Protein AF-A0A7J7ID21-F1 (afdb_monomer_lite)

Organism: NCBI:txid2690220

Foldseek 3Di:
DVQQLVCLVVQLVVADAPAGKDKDWDADPVNVVNNVVSQVVVVFWDPKDKDWDQDWDKDKAQDDDDPDDDDPDPPPRDIDIDTPDPGRDGRTMMIMIHGHHDPPDDPVPPPPPPVVVVVVVVVVVVVD

pLDDT: mean 78.32, std 17.86, range [40.91, 97.44]

Secondary structure (DSSP, 8-state):
---GGGGHHHHHHHSPTTT-EEEEEESSHHHHHHHHHHHHHTSSEEEEEEEE-----EEEE-PPP--------------EEEESSS-PPP--EEEEEEEPPP--SSTTSSSHHHHHHHHHHHHHTT--

Sequence (128 aa):
MPEPHLVVGPAATALRPGLGTLAIFLPSVEQVWRLQNALALSNAFYGIQVWSNISRTWLSEIPAAANGNSSTTLIVRSRVSSRCHPNGAHTGYIVVARRQASLEASETRLSVPIISWNKRIRQEARRR

Radius of gyration: 28.72 Å; chains: 1; bounding box: 65×42×78 Å

Structure (mmCIF, N/CA/C/O backbone):
data_AF-A0A7J7ID21-F1
#
_entry.id   AF-A0A7J7ID21-F1
#
loop_
_atom_site.group_PDB
_atom_site.id
_atom_site.type_symbol
_atom_site.label_atom_id
_atom_site.label_alt_id
_atom_site.label_comp_id
_atom_site.label_asym_id
_atom_site.label_entity_id
_atom_site.label_seq_id
_atom_site.pdbx_PDB_ins_code
_atom_site.Cartn_x
_atom_site.Cartn_y
_atom_site.Cartn_z
_atom_site.occupancy
_atom_site.B_iso_or_equiv
_atom_site.auth_seq_id
_atom_site.auth_comp_id
_atom_site.auth_asym_id
_atom_site.auth_atom_id
_atom_site.pdbx_PDB_model_num
ATOM 1 N N . MET A 1 1 ? -8.005 -2.873 -8.506 1.00 71.31 1 MET A N 1
ATOM 2 C CA . MET A 1 1 ? -9.351 -2.632 -7.941 1.00 71.31 1 MET A CA 1
ATOM 3 C C . MET A 1 1 ? -9.670 -1.153 -8.094 1.00 71.31 1 MET A C 1
ATOM 5 O O . MET A 1 1 ? -8.829 -0.364 -7.684 1.00 71.31 1 MET A O 1
ATOM 9 N N . PRO A 1 2 ? -10.794 -0.775 -8.726 1.00 81.62 2 PRO A N 1
ATOM 10 C CA . PRO A 1 2 ? -11.083 0.622 -9.056 1.00 81.62 2 PRO A CA 1
ATOM 11 C C . PRO A 1 2 ? -11.345 1.492 -7.820 1.00 81.62 2 PRO A C 1
ATOM 13 O O . PRO A 1 2 ? -10.793 2.585 -7.747 1.00 81.62 2 PRO A O 1
ATOM 16 N N . GLU A 1 3 ? -12.081 0.976 -6.827 1.00 91.81 3 GLU A N 1
ATOM 17 C CA . GLU A 1 3 ? -12.402 1.692 -5.585 1.00 91.81 3 GLU A CA 1
ATOM 18 C C . GLU A 1 3 ? -11.714 1.058 -4.369 1.00 91.81 3 GLU A C 1
ATOM 20 O O . GLU A 1 3 ? -12.280 0.187 -3.703 1.00 91.81 3 GLU A O 1
ATOM 25 N N . PRO A 1 4 ? -10.463 1.452 -4.067 1.00 93.12 4 PRO A N 1
ATOM 26 C CA . PRO A 1 4 ? -9.666 0.776 -3.058 1.00 93.12 4 PRO A CA 1
ATOM 27 C C . PRO A 1 4 ? -10.134 1.024 -1.630 1.00 93.12 4 PRO A C 1
ATOM 29 O O . PRO A 1 4 ? -9.968 0.164 -0.779 1.00 93.12 4 PRO A O 1
ATOM 32 N N . HIS A 1 5 ? -10.756 2.165 -1.361 1.00 93.12 5 HIS A N 1
ATOM 33 C CA . HIS A 1 5 ? -11.187 2.558 -0.024 1.00 93.12 5 HIS A CA 1
ATOM 34 C C . HIS A 1 5 ? -12.273 1.638 0.572 1.00 93.12 5 HIS A C 1
ATOM 36 O O . HIS A 1 5 ? -12.345 1.483 1.789 1.00 93.12 5 HIS A O 1
ATOM 42 N N . LEU A 1 6 ? -13.073 0.973 -0.269 1.00 94.19 6 LEU A N 1
ATOM 43 C CA . LEU A 1 6 ? -14.168 0.096 0.167 1.00 94.19 6 LEU A CA 1
ATOM 44 C C . LEU A 1 6 ? -13.688 -1.192 0.851 1.00 94.19 6 LEU A C 1
ATOM 46 O O . LEU A 1 6 ? -14.449 -1.826 1.577 1.00 94.19 6 LEU A O 1
ATOM 50 N N . VAL A 1 7 ? -12.425 -1.578 0.663 1.00 94.56 7 VAL A N 1
ATOM 51 C CA . VAL A 1 7 ? -11.865 -2.803 1.259 1.00 94.56 7 VAL A CA 1
ATOM 52 C C . VAL A 1 7 ? -11.499 -2.645 2.730 1.00 94.56 7 VAL A C 1
ATOM 54 O O . VAL A 1 7 ? -11.317 -3.645 3.416 1.00 94.56 7 VAL A O 1
ATOM 57 N N . VAL A 1 8 ? -11.388 -1.411 3.233 1.00 94.44 8 VAL A N 1
ATOM 58 C CA . VAL A 1 8 ? -10.867 -1.141 4.581 1.00 94.44 8 VAL A CA 1
ATOM 59 C C . VAL A 1 8 ? -11.738 -1.797 5.654 1.00 94.44 8 VAL A C 1
ATOM 61 O O . VAL A 1 8 ? -11.209 -2.475 6.531 1.00 94.44 8 VAL A O 1
ATOM 64 N N . GLY A 1 9 ? -13.064 -1.664 5.553 1.00 92.50 9 GLY A N 1
ATOM 65 C CA . GLY A 1 9 ? -14.012 -2.290 6.482 1.00 92.50 9 GLY A CA 1
ATOM 66 C C . GLY A 1 9 ? -13.941 -3.823 6.462 1.00 92.50 9 GLY A C 1
ATOM 67 O O . GLY A 1 9 ? -13.601 -4.418 7.484 1.00 92.50 9 GLY A O 1
ATOM 68 N N . PRO A 1 10 ? -14.172 -4.477 5.307 1.00 94.31 10 PRO A N 1
ATOM 69 C CA . PRO A 1 10 ? -14.059 -5.931 5.184 1.00 94.31 10 PRO A CA 1
ATOM 70 C C . PRO A 1 10 ? -12.695 -6.477 5.627 1.00 94.31 10 PRO A C 1
ATOM 72 O O . PRO A 1 10 ? -12.628 -7.488 6.326 1.00 94.31 10 PRO A O 1
ATOM 75 N N . ALA A 1 11 ? -11.601 -5.790 5.284 1.00 94.25 11 ALA A N 1
ATOM 76 C CA . ALA A 1 11 ? -10.263 -6.169 5.722 1.00 94.25 11 ALA A CA 1
ATOM 77 C C . ALA A 1 11 ? -10.101 -6.047 7.243 1.00 94.25 11 ALA A C 1
ATOM 79 O O . ALA A 1 11 ? -9.466 -6.906 7.851 1.00 94.25 11 ALA A O 1
ATOM 80 N N . ALA A 1 12 ? -10.675 -5.020 7.877 1.00 92.62 12 ALA A N 1
ATOM 81 C CA . ALA A 1 12 ? -10.621 -4.860 9.329 1.00 92.62 12 ALA A CA 1
ATOM 82 C C . ALA A 1 12 ? -11.325 -6.003 10.074 1.00 92.62 12 ALA A C 1
ATOM 84 O O . ALA A 1 12 ? -10.877 -6.374 11.163 1.00 92.62 12 ALA A O 1
ATOM 85 N N . THR A 1 13 ? -12.394 -6.550 9.488 1.00 93.19 13 THR A N 1
ATOM 86 C CA . THR A 1 13 ? -13.135 -7.703 10.016 1.00 93.19 13 THR A CA 1
ATOM 87 C C . THR A 1 13 ? -12.405 -9.022 9.760 1.00 93.19 13 THR A C 1
ATOM 89 O O . THR A 1 13 ? -12.349 -9.869 10.646 1.00 93.19 13 THR A O 1
ATOM 92 N N . ALA A 1 14 ? -11.834 -9.205 8.567 1.00 94.00 14 ALA A N 1
ATOM 93 C CA . ALA A 1 14 ? -11.191 -10.460 8.177 1.00 94.00 14 ALA A CA 1
ATOM 94 C C . ALA A 1 14 ? -9.785 -10.646 8.780 1.00 94.00 14 ALA A C 1
ATOM 96 O O . ALA A 1 14 ? -9.345 -11.774 9.004 1.00 94.00 14 ALA A O 1
ATOM 97 N N . LEU A 1 15 ? -9.052 -9.556 9.023 1.00 94.12 15 LEU A N 1
ATOM 98 C CA . LEU A 1 15 ? -7.677 -9.608 9.516 1.00 94.12 15 LEU A CA 1
ATOM 99 C C . LEU A 1 15 ? -7.619 -9.723 11.042 1.00 94.12 15 LEU A C 1
ATOM 101 O O . LEU A 1 15 ? -8.248 -8.957 11.770 1.00 94.12 15 LEU A O 1
ATOM 105 N N . ARG A 1 16 ? -6.761 -10.626 11.533 1.00 92.44 16 ARG A N 1
ATOM 106 C CA . ARG A 1 16 ? -6.505 -10.796 12.970 1.00 92.44 16 ARG A CA 1
ATOM 107 C C . ARG A 1 16 ? -5.978 -9.490 13.596 1.00 92.44 16 ARG A C 1
ATOM 109 O O . ARG A 1 16 ? -4.957 -8.982 13.127 1.00 92.44 16 ARG A O 1
ATOM 116 N N . PRO A 1 17 ? -6.587 -8.967 14.675 1.00 92.69 17 PRO A N 1
ATOM 117 C CA . PRO A 1 17 ? -6.079 -7.783 15.368 1.00 92.69 17 PRO A CA 1
ATOM 118 C C . PRO A 1 17 ? -4.629 -7.942 15.853 1.00 92.69 17 PRO A C 1
ATOM 120 O O . PRO A 1 17 ? -4.257 -8.994 16.369 1.00 92.69 17 PRO A O 1
ATOM 123 N N . GLY A 1 18 ? -3.801 -6.910 15.664 1.00 89.56 18 GLY A N 1
ATOM 124 C CA . GLY A 1 18 ? -2.403 -6.841 16.120 1.00 89.56 18 GLY A CA 1
ATOM 125 C C . GLY A 1 18 ? -1.380 -7.615 15.279 1.00 89.56 18 GLY A C 1
ATOM 126 O O . GLY A 1 18 ? -0.186 -7.349 15.382 1.00 89.56 18 GLY A O 1
ATOM 127 N N . LEU A 1 19 ? -1.827 -8.551 14.437 1.00 91.00 19 LEU A N 1
ATOM 128 C CA . LEU A 1 19 ? -0.955 -9.406 13.615 1.00 91.00 19 LEU A CA 1
ATOM 129 C C . LEU A 1 19 ? -1.275 -9.327 12.120 1.00 91.00 19 LEU A C 1
ATOM 131 O O . LEU A 1 19 ? -0.401 -9.538 11.281 1.00 91.00 19 LEU A O 1
ATOM 135 N N . GLY A 1 20 ? -2.528 -9.040 11.777 1.00 94.81 20 GLY A N 1
ATOM 136 C CA . GLY A 1 20 ? -2.984 -8.964 10.401 1.00 94.81 20 GLY A CA 1
ATOM 137 C C . GLY A 1 20 ? -2.331 -7.808 9.655 1.00 94.81 20 GLY A C 1
ATOM 138 O O . GLY A 1 20 ? -2.113 -6.730 10.207 1.00 94.81 20 GLY A O 1
ATOM 139 N N . THR A 1 21 ? -2.033 -8.028 8.379 1.00 96.69 21 THR A N 1
ATOM 140 C CA . THR A 1 21 ? -1.480 -7.005 7.492 1.00 96.69 21 THR A CA 1
ATOM 141 C C . THR A 1 21 ? -2.322 -6.941 6.232 1.00 96.69 21 THR A C 1
ATOM 143 O O . THR A 1 21 ? -2.607 -7.964 5.615 1.00 96.69 21 THR A O 1
ATOM 146 N N . LEU A 1 22 ? -2.714 -5.729 5.860 1.00 96.75 22 LEU A N 1
ATOM 147 C CA . LEU A 1 22 ? -3.316 -5.418 4.576 1.00 96.75 22 LEU A CA 1
ATOM 148 C C . LEU A 1 22 ? -2.206 -4.999 3.612 1.00 96.75 22 LEU A C 1
ATOM 150 O O . LEU A 1 22 ? -1.412 -4.123 3.948 1.00 96.75 22 LEU A O 1
ATOM 154 N N . ALA A 1 23 ? -2.169 -5.597 2.424 1.00 96.06 23 ALA A N 1
ATOM 155 C CA . ALA A 1 23 ? -1.288 -5.193 1.334 1.00 96.06 23 ALA A CA 1
ATOM 156 C C . ALA A 1 23 ? -2.101 -5.111 0.039 1.00 96.06 23 ALA A C 1
ATOM 158 O O . ALA A 1 23 ? -2.763 -6.078 -0.340 1.00 96.06 23 ALA A O 1
ATOM 159 N N . ILE A 1 24 ? -2.083 -3.952 -0.618 1.00 95.69 24 ILE A N 1
ATOM 160 C CA . ILE A 1 24 ? -2.885 -3.693 -1.818 1.00 95.69 24 ILE A CA 1
ATOM 161 C C . ILE A 1 24 ? -2.018 -3.036 -2.878 1.00 95.69 24 ILE A C 1
ATOM 163 O O . ILE A 1 24 ? -1.345 -2.043 -2.615 1.00 95.69 24 ILE A O 1
ATOM 167 N N . PHE A 1 25 ? -2.092 -3.571 -4.092 1.00 95.50 25 PHE A N 1
ATOM 168 C CA . PHE A 1 25 ? -1.493 -2.969 -5.271 1.00 95.50 25 PHE A CA 1
ATOM 169 C C . PHE A 1 25 ? -2.466 -2.005 -5.963 1.00 95.50 25 PHE A C 1
ATOM 171 O O . PHE A 1 25 ? -3.621 -2.363 -6.217 1.00 95.50 25 PHE A O 1
ATOM 178 N N . LEU A 1 26 ? -1.991 -0.803 -6.293 1.00 95.50 26 LEU A N 1
ATOM 179 C CA . LEU A 1 26 ? -2.763 0.284 -6.893 1.00 95.50 26 LEU A CA 1
ATOM 180 C C . LEU A 1 26 ? -1.988 0.921 -8.057 1.00 95.50 26 LEU A C 1
ATOM 182 O O . LEU A 1 26 ? -0.882 1.409 -7.838 1.00 95.50 26 LEU A O 1
ATOM 186 N N . PRO A 1 27 ? -2.541 0.966 -9.280 1.00 92.94 27 PRO A N 1
ATOM 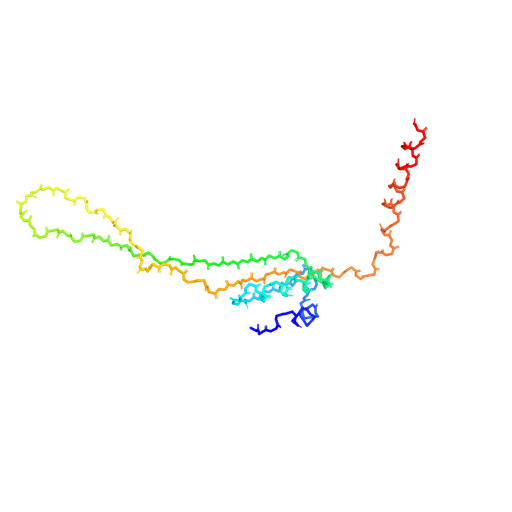187 C CA . PRO A 1 27 ? -1.846 1.544 -10.431 1.00 92.94 27 PRO A CA 1
ATOM 188 C C . PRO A 1 27 ? -1.758 3.078 -10.423 1.00 92.94 27 PRO A C 1
ATOM 190 O O . PRO A 1 27 ? -0.946 3.621 -11.165 1.00 92.94 27 PRO A O 1
ATOM 193 N N . SER A 1 28 ? -2.573 3.796 -9.635 1.00 93.50 28 SER A N 1
ATOM 194 C CA . SER A 1 28 ? -2.596 5.267 -9.651 1.00 93.50 28 SER A CA 1
ATOM 195 C C . SER A 1 28 ? -2.401 5.912 -8.279 1.00 93.50 28 SER A C 1
ATOM 197 O O . SER A 1 28 ? -2.814 5.385 -7.245 1.00 93.50 28 SER A O 1
ATOM 199 N N . VAL A 1 29 ? -1.813 7.113 -8.284 1.00 93.69 29 VAL A N 1
ATOM 200 C CA . VAL A 1 29 ? -1.630 7.941 -7.079 1.00 93.69 29 VAL A CA 1
ATOM 201 C C . VAL A 1 29 ? -2.972 8.330 -6.457 1.00 93.69 29 VAL A C 1
ATOM 203 O O . VAL A 1 29 ? -3.109 8.345 -5.238 1.00 93.69 29 VAL A O 1
ATOM 206 N N . GLU A 1 30 ? -3.987 8.603 -7.277 1.00 95.38 30 GLU A N 1
ATOM 207 C CA . GLU A 1 30 ? -5.320 8.960 -6.784 1.00 95.38 30 GLU A CA 1
ATOM 208 C C . GLU A 1 30 ? -5.937 7.823 -5.959 1.00 95.38 30 GLU A C 1
ATOM 210 O O . GLU A 1 30 ? -6.485 8.044 -4.878 1.00 95.38 30 GLU A O 1
ATOM 215 N N . GLN A 1 31 ? -5.783 6.582 -6.424 1.00 95.81 31 GLN A N 1
ATOM 216 C CA . GLN A 1 31 ? -6.228 5.402 -5.692 1.00 95.81 31 GLN A CA 1
ATOM 217 C C . GLN A 1 31 ? -5.484 5.238 -4.367 1.00 95.81 31 GLN A C 1
ATOM 219 O O . GLN A 1 31 ? -6.110 4.913 -3.354 1.00 95.81 31 GLN A O 1
ATOM 224 N N . VAL A 1 32 ? -4.170 5.488 -4.357 1.00 96.44 32 VAL A N 1
ATOM 225 C CA . VAL A 1 32 ? -3.365 5.480 -3.126 1.00 96.44 32 VAL A CA 1
ATOM 226 C C . VAL A 1 32 ? -3.915 6.493 -2.131 1.00 96.44 32 VAL A C 1
ATOM 228 O O . VAL A 1 32 ? -4.158 6.135 -0.980 1.00 96.44 32 VAL A O 1
ATOM 231 N N . TRP A 1 33 ? -4.177 7.720 -2.578 1.00 96.31 33 TRP A N 1
ATOM 232 C CA . TRP A 1 33 ? -4.686 8.787 -1.721 1.00 96.31 33 TRP A CA 1
ATOM 233 C C . TRP A 1 33 ? -6.057 8.445 -1.123 1.00 96.31 33 TRP A C 1
ATOM 235 O O . TRP A 1 33 ? -6.246 8.537 0.093 1.00 96.31 33 TRP A O 1
ATOM 245 N N . ARG A 1 34 ? -6.992 7.952 -1.947 1.00 96.44 34 ARG A N 1
ATOM 246 C CA . ARG A 1 34 ? -8.315 7.495 -1.482 1.00 96.44 34 ARG A CA 1
ATOM 247 C C . ARG A 1 34 ? -8.197 6.398 -0.419 1.00 96.44 34 ARG A C 1
ATOM 249 O O . ARG A 1 34 ? -8.886 6.454 0.599 1.00 96.44 34 ARG A O 1
ATOM 256 N N . LEU A 1 35 ? -7.320 5.413 -0.631 1.00 96.88 35 LEU A N 1
ATOM 257 C CA . LEU A 1 35 ? -7.111 4.325 0.326 1.00 96.88 35 LEU A CA 1
ATOM 258 C C . LEU A 1 35 ? -6.448 4.809 1.620 1.00 96.88 35 LEU A C 1
ATOM 260 O O . LEU A 1 35 ? -6.890 4.427 2.700 1.00 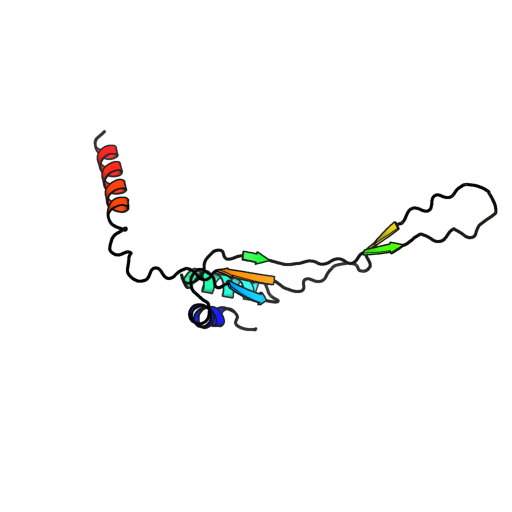96.88 35 LEU A O 1
ATOM 264 N N . GLN A 1 36 ? -5.409 5.641 1.533 1.00 96.31 36 GLN A N 1
ATOM 265 C CA . GLN A 1 36 ? -4.723 6.170 2.714 1.00 96.31 36 GLN A CA 1
ATOM 266 C C . GLN A 1 36 ? -5.669 6.974 3.604 1.00 96.31 36 GLN A C 1
ATOM 268 O O . GLN A 1 36 ? -5.669 6.768 4.817 1.00 96.31 36 GLN A O 1
ATOM 273 N N . ASN A 1 37 ? -6.511 7.823 3.011 1.00 95.69 37 ASN A N 1
ATOM 274 C CA . ASN A 1 37 ? -7.514 8.580 3.757 1.00 95.69 37 ASN A CA 1
ATOM 275 C C . ASN A 1 37 ? -8.500 7.650 4.472 1.00 95.69 37 ASN A C 1
ATOM 277 O O . ASN A 1 37 ? -8.761 7.823 5.660 1.00 95.69 37 ASN A O 1
ATOM 281 N N . ALA A 1 38 ? -9.007 6.626 3.782 1.00 96.38 38 ALA A N 1
ATOM 282 C CA . ALA A 1 38 ? -9.916 5.657 4.387 1.00 96.38 38 ALA A CA 1
ATOM 283 C C . ALA A 1 38 ? -9.253 4.856 5.522 1.00 96.38 38 ALA A C 1
ATOM 285 O O . ALA A 1 38 ? -9.862 4.649 6.570 1.00 96.38 38 ALA A O 1
ATOM 286 N N . LEU A 1 39 ? -7.990 4.450 5.352 1.00 95.50 39 LEU A N 1
ATOM 287 C CA . LEU A 1 39 ? -7.220 3.774 6.398 1.00 95.50 39 LEU A CA 1
ATOM 288 C C . LEU A 1 39 ? -7.010 4.677 7.619 1.00 95.50 39 LEU A C 1
ATOM 290 O O . LEU A 1 39 ? -7.237 4.222 8.739 1.00 95.50 39 LEU A O 1
ATOM 294 N N . ALA A 1 40 ? -6.644 5.944 7.409 1.00 92.06 40 ALA A N 1
ATOM 295 C CA . ALA A 1 40 ? -6.430 6.916 8.480 1.00 92.06 40 ALA A CA 1
ATOM 296 C C . ALA A 1 40 ? -7.714 7.210 9.273 1.00 92.06 40 ALA A C 1
ATOM 298 O O . ALA A 1 40 ? -7.666 7.318 10.494 1.00 92.06 40 ALA A O 1
ATOM 299 N N . LEU A 1 41 ? -8.865 7.288 8.598 1.00 93.50 41 LEU A N 1
ATOM 300 C CA . LEU A 1 41 ? -10.161 7.519 9.246 1.00 93.50 41 LEU A CA 1
ATOM 301 C C . LEU A 1 41 ? -10.708 6.281 9.971 1.00 93.50 41 LEU A C 1
ATOM 303 O O . LEU A 1 41 ? -11.532 6.413 10.872 1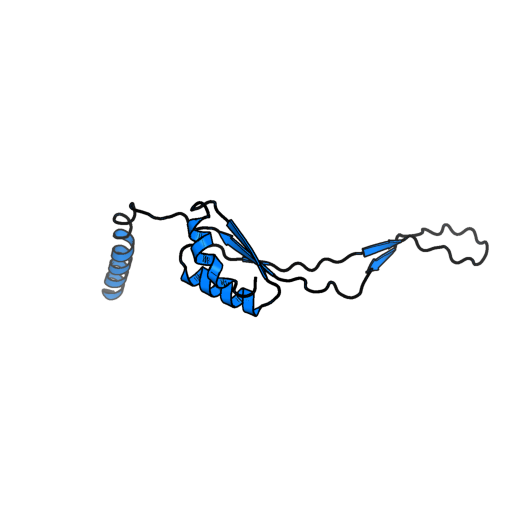.00 93.50 41 LEU A O 1
ATOM 307 N N . SER A 1 42 ? -10.269 5.078 9.593 1.00 90.94 42 SER A N 1
ATOM 308 C CA . SER A 1 42 ? -10.840 3.834 10.119 1.00 90.94 42 SER A CA 1
ATOM 309 C C . SER A 1 42 ? -10.494 3.532 11.580 1.00 90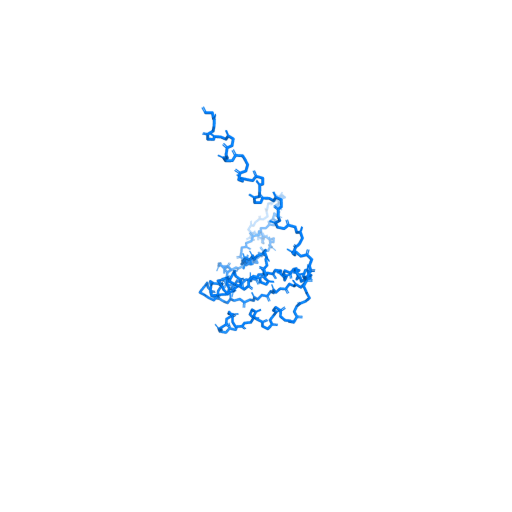.94 42 SER A C 1
ATOM 311 O O . SER A 1 42 ? -11.177 2.711 12.186 1.00 90.94 42 SER A O 1
ATOM 313 N N . ASN A 1 43 ? -9.410 4.105 12.128 1.00 89.81 43 ASN A N 1
ATOM 314 C CA . ASN A 1 43 ? -8.808 3.725 13.422 1.00 89.81 43 ASN A CA 1
ATOM 315 C C . ASN A 1 43 ? -8.567 2.207 13.611 1.00 89.81 43 ASN A C 1
ATOM 317 O O . ASN A 1 43 ? -8.281 1.741 14.711 1.00 89.81 43 ASN A O 1
ATOM 321 N N . ALA A 1 44 ? -8.689 1.410 12.548 1.00 93.00 44 ALA A N 1
ATOM 322 C CA . ALA A 1 44 ? -8.528 -0.038 12.581 1.00 93.00 44 ALA A CA 1
ATOM 323 C C . ALA A 1 44 ? -7.126 -0.459 12.136 1.00 93.00 44 ALA A C 1
ATOM 325 O O . ALA A 1 44 ? -6.729 -1.609 12.351 1.00 93.00 44 ALA A O 1
ATOM 326 N N . PHE A 1 45 ? -6.378 0.457 11.522 1.00 94.56 45 PHE A N 1
ATOM 327 C CA . PHE A 1 45 ? -5.074 0.208 10.936 1.00 94.56 45 PHE A CA 1
ATOM 328 C C . PHE A 1 45 ? -4.048 1.244 11.388 1.00 94.56 45 PHE A C 1
ATOM 330 O O . PHE A 1 45 ? -4.370 2.406 11.608 1.00 94.56 45 PHE A O 1
ATOM 337 N N . TYR A 1 46 ? -2.793 0.817 11.479 1.00 93.06 46 TYR A N 1
ATOM 338 C CA . TYR A 1 46 ? -1.654 1.660 11.825 1.00 93.06 46 TYR A CA 1
ATOM 339 C C . TYR A 1 46 ? -0.434 1.294 10.973 1.00 93.06 46 TYR A C 1
ATOM 341 O O . TYR A 1 46 ? -0.419 0.277 10.274 1.00 93.06 46 TYR A O 1
ATOM 349 N N . GLY A 1 47 ? 0.604 2.134 11.025 1.00 93.81 47 GLY A N 1
ATOM 350 C CA . GLY A 1 47 ? 1.850 1.891 10.293 1.00 93.81 47 GLY A CA 1
ATOM 351 C C . GLY A 1 47 ? 1.648 1.845 8.776 1.00 93.81 47 GLY A C 1
ATOM 352 O O . GLY A 1 47 ? 2.180 0.955 8.119 1.00 93.81 47 GLY A O 1
ATOM 353 N N . ILE A 1 48 ? 0.842 2.767 8.242 1.00 95.81 48 ILE A N 1
ATOM 354 C CA . ILE A 1 48 ? 0.535 2.854 6.811 1.00 95.81 48 ILE A CA 1
ATOM 355 C C . ILE A 1 48 ? 1.810 3.233 6.050 1.00 95.81 48 ILE A C 1
ATOM 357 O O . ILE A 1 48 ? 2.438 4.248 6.345 1.00 95.81 48 ILE A O 1
ATOM 361 N N . GLN A 1 49 ? 2.178 2.429 5.058 1.00 96.75 49 GLN A N 1
ATOM 362 C CA . GLN A 1 49 ? 3.347 2.627 4.207 1.00 96.75 49 GLN A CA 1
ATOM 363 C C . GLN A 1 49 ? 2.950 2.517 2.739 1.00 96.75 49 GLN A C 1
ATOM 365 O O . GLN A 1 49 ? 2.109 1.696 2.375 1.00 96.75 49 GLN A O 1
ATOM 370 N N . VAL A 1 50 ? 3.581 3.327 1.895 1.00 96.56 50 VAL A N 1
ATOM 371 C CA . VAL A 1 50 ? 3.397 3.289 0.443 1.00 96.56 50 VAL A CA 1
ATOM 372 C C . VAL A 1 50 ? 4.746 3.043 -0.199 1.00 96.56 50 VAL A C 1
ATOM 374 O O . VAL A 1 50 ? 5.698 3.785 0.030 1.00 96.56 50 VAL A O 1
ATOM 377 N N . TRP A 1 51 ? 4.808 2.003 -1.016 1.00 95.25 51 TRP A N 1
ATOM 378 C CA . TRP A 1 51 ? 6.005 1.583 -1.721 1.00 95.25 51 TRP A CA 1
ATOM 379 C C . TRP A 1 51 ? 5.765 1.642 -3.225 1.00 95.25 51 TRP A C 1
ATOM 381 O O . TRP A 1 51 ? 4.668 1.373 -3.704 1.00 95.25 51 TRP A O 1
ATOM 391 N N . SER A 1 52 ? 6.808 1.956 -3.982 1.00 92.69 52 SER A N 1
ATOM 392 C CA . SER A 1 52 ? 6.854 1.771 -5.431 1.00 92.69 52 SER A CA 1
ATOM 393 C C . SER A 1 52 ? 8.201 1.151 -5.762 1.00 92.69 52 SER A C 1
ATOM 395 O O . SER A 1 52 ? 9.219 1.535 -5.183 1.00 92.69 52 SER A O 1
ATOM 397 N N . ASN A 1 53 ? 8.220 0.194 -6.684 1.00 87.38 53 ASN A N 1
ATOM 398 C CA . ASN A 1 53 ? 9.450 -0.444 -7.135 1.00 87.38 53 ASN A CA 1
ATOM 399 C C . ASN A 1 53 ? 9.723 -0.064 -8.592 1.00 87.38 53 ASN A C 1
ATOM 401 O O . ASN A 1 53 ? 8.831 -0.131 -9.433 1.00 87.38 53 ASN A O 1
ATOM 405 N N . ILE A 1 54 ? 10.967 0.316 -8.883 1.00 84.12 54 ILE A N 1
ATOM 406 C CA . ILE A 1 54 ? 11.454 0.492 -10.251 1.00 84.12 54 ILE A CA 1
ATOM 407 C C . ILE A 1 54 ? 12.548 -0.544 -10.472 1.00 84.12 54 ILE A C 1
ATOM 409 O O . ILE A 1 54 ? 13.691 -0.364 -10.050 1.00 84.12 54 ILE A O 1
ATOM 413 N N . SER A 1 55 ? 12.188 -1.632 -11.142 1.00 80.81 55 SER A N 1
ATOM 414 C CA . SER A 1 55 ? 13.129 -2.688 -11.504 1.00 80.81 55 SER A CA 1
ATOM 415 C C . SER A 1 55 ? 13.909 -2.306 -12.762 1.00 80.81 55 SER A C 1
ATOM 417 O O . SER A 1 55 ? 13.376 -1.679 -13.681 1.00 80.81 55 SER A O 1
ATOM 419 N N . ARG A 1 56 ? 15.199 -2.658 -12.798 1.00 81.06 56 ARG A N 1
ATOM 420 C CA . ARG A 1 56 ? 16.089 -2.399 -13.939 1.00 81.06 56 ARG A CA 1
ATOM 421 C C . ARG A 1 56 ? 16.872 -3.654 -14.284 1.00 81.06 56 ARG A C 1
ATOM 423 O O . ARG A 1 56 ? 17.545 -4.211 -13.422 1.00 81.06 56 ARG A O 1
ATOM 430 N N . THR A 1 57 ? 16.834 -4.034 -15.555 1.00 83.44 57 THR A N 1
ATOM 431 C CA . THR A 1 57 ? 17.608 -5.160 -16.083 1.00 83.44 57 THR A CA 1
ATOM 432 C C . THR A 1 57 ? 18.891 -4.649 -16.730 1.00 83.44 57 THR A C 1
ATOM 434 O O . THR A 1 57 ? 18.866 -3.699 -17.522 1.00 83.44 57 THR A O 1
ATOM 437 N N . TRP A 1 58 ? 20.007 -5.279 -16.376 1.00 84.50 58 TRP A N 1
ATOM 438 C CA . TRP A 1 58 ? 21.331 -4.992 -16.920 1.00 84.50 58 TRP A CA 1
ATOM 439 C C . TRP A 1 58 ? 21.809 -6.182 -17.742 1.00 84.50 58 TRP A C 1
ATOM 441 O O . TRP A 1 58 ? 21.715 -7.324 -17.294 1.00 84.50 58 TRP A O 1
ATOM 451 N N . LEU A 1 59 ? 22.327 -5.897 -18.930 1.00 85.12 59 LEU A N 1
ATOM 452 C CA . LEU A 1 59 ? 23.008 -6.852 -19.784 1.00 85.12 59 LEU A CA 1
ATOM 453 C C . LEU A 1 59 ? 24.494 -6.764 -19.466 1.00 85.12 59 LEU A C 1
ATOM 455 O O . LEU A 1 59 ? 25.036 -5.666 -19.371 1.00 85.12 59 LEU A O 1
ATOM 459 N N . SER A 1 60 ? 25.143 -7.901 -19.257 1.00 86.62 60 SER A N 1
ATOM 460 C CA . SER A 1 60 ? 26.562 -7.946 -18.923 1.00 86.62 60 SER A CA 1
ATOM 461 C C . SER A 1 60 ? 27.279 -8.791 -19.960 1.00 86.62 60 SER A C 1
ATOM 463 O O . SER A 1 60 ? 27.025 -9.990 -20.063 1.00 86.62 60 SER A O 1
ATOM 465 N N . GLU A 1 61 ? 28.147 -8.158 -20.740 1.00 85.12 61 GLU A N 1
ATOM 466 C CA . GLU A 1 61 ? 28.766 -8.753 -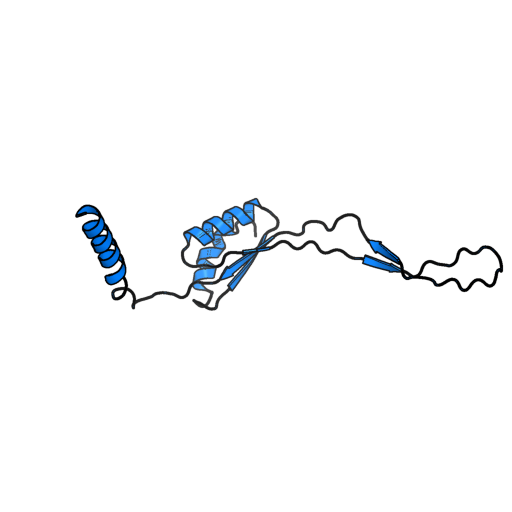21.922 1.00 85.12 61 GLU A CA 1
ATOM 467 C C . GLU A 1 61 ? 30.284 -8.609 -21.867 1.00 85.12 61 GLU A C 1
ATOM 469 O O . GLU A 1 61 ? 30.831 -7.667 -21.289 1.00 85.12 61 GLU A O 1
ATOM 474 N N . ILE A 1 62 ? 30.987 -9.560 -22.478 1.00 80.56 62 ILE A N 1
ATOM 475 C CA . ILE A 1 62 ? 32.416 -9.422 -22.751 1.00 80.56 62 ILE A CA 1
ATOM 476 C C . ILE A 1 62 ? 32.515 -8.889 -24.182 1.00 80.56 62 ILE A C 1
ATOM 478 O O . ILE A 1 62 ? 32.111 -9.608 -25.098 1.00 80.56 62 ILE A O 1
ATOM 482 N N . PRO A 1 63 ? 33.019 -7.662 -24.400 1.00 74.31 63 PRO A N 1
ATOM 483 C CA . PRO A 1 63 ? 33.095 -7.099 -25.739 1.00 74.31 63 PRO A CA 1
ATOM 484 C C . PRO A 1 63 ? 33.937 -7.999 -26.652 1.00 74.31 63 PRO A C 1
ATOM 486 O O . PRO A 1 63 ? 35.000 -8.502 -26.262 1.00 74.31 63 PRO A O 1
ATOM 489 N N . ALA A 1 64 ? 33.440 -8.231 -27.868 1.00 70.62 64 ALA A N 1
ATOM 490 C CA . ALA A 1 64 ? 34.181 -8.960 -28.889 1.00 70.62 64 ALA A CA 1
ATOM 491 C C . ALA A 1 64 ? 35.481 -8.204 -29.209 1.00 70.62 64 ALA A C 1
ATOM 493 O O . ALA A 1 64 ? 35.498 -6.973 -29.229 1.00 70.62 64 ALA A O 1
ATOM 494 N N . ALA A 1 65 ? 36.581 -8.927 -29.447 1.00 66.06 65 ALA A N 1
ATOM 495 C CA . ALA A 1 65 ? 37.785 -8.263 -29.938 1.00 66.06 65 ALA A CA 1
ATOM 496 C C . ALA A 1 65 ? 37.490 -7.633 -31.297 1.00 66.06 65 ALA A C 1
ATOM 498 O O . ALA A 1 65 ? 36.865 -8.262 -32.150 1.00 66.06 65 ALA A O 1
ATOM 499 N N . ALA A 1 66 ? 37.968 -6.406 -31.494 1.00 64.19 66 ALA A N 1
ATOM 500 C CA . ALA A 1 66 ? 38.038 -5.826 -32.820 1.00 64.19 66 ALA A CA 1
ATOM 501 C C . ALA A 1 66 ? 38.879 -6.770 -33.692 1.00 64.19 66 ALA A C 1
ATOM 503 O O . ALA A 1 66 ? 40.053 -7.005 -33.405 1.00 64.19 66 ALA A O 1
ATOM 504 N N . ASN A 1 67 ? 38.265 -7.358 -34.718 1.00 61.75 67 ASN A N 1
ATOM 505 C CA . ASN A 1 67 ? 38.970 -8.156 -35.714 1.00 61.75 67 ASN A CA 1
ATOM 506 C C . ASN A 1 67 ? 39.843 -7.203 -36.538 1.00 61.75 67 ASN A C 1
ATOM 508 O O . ASN A 1 67 ? 39.406 -6.654 -37.545 1.00 61.75 67 ASN A O 1
ATOM 512 N N . GLY A 1 68 ? 41.054 -6.950 -36.049 1.00 59.69 68 GLY A N 1
ATOM 513 C CA . GLY A 1 68 ? 41.979 -5.987 -36.626 1.00 59.69 68 GLY A CA 1
ATOM 514 C C . GLY A 1 68 ? 43.389 -6.193 -36.094 1.00 59.69 68 GLY A C 1
ATOM 515 O O . GLY A 1 68 ? 43.804 -5.528 -35.156 1.00 59.69 68 GLY A O 1
ATOM 516 N N . ASN A 1 69 ? 44.097 -7.099 -36.764 1.00 55.91 69 ASN A N 1
ATOM 517 C CA . ASN A 1 69 ? 45.545 -7.288 -36.811 1.00 55.91 69 ASN A CA 1
ATOM 518 C C . ASN A 1 69 ? 46.280 -7.797 -35.561 1.00 55.91 69 ASN A C 1
ATOM 520 O O . ASN A 1 69 ? 46.291 -7.217 -34.480 1.00 55.91 69 ASN A O 1
ATOM 524 N N . SER A 1 70 ? 46.980 -8.901 -35.817 1.00 54.31 70 SER A N 1
ATOM 525 C CA . SER A 1 70 ? 47.980 -9.579 -35.009 1.00 54.31 70 SER A CA 1
ATOM 526 C C . SER A 1 70 ? 48.990 -8.611 -34.394 1.00 54.31 70 SER A C 1
ATOM 528 O O . SER A 1 70 ? 49.973 -8.230 -35.023 1.00 54.31 70 SER A O 1
ATOM 530 N N . SER A 1 71 ? 48.777 -8.253 -33.135 1.00 51.69 71 SER A N 1
ATOM 531 C CA . SER A 1 71 ? 49.848 -7.798 -32.261 1.00 51.69 71 SER A CA 1
ATOM 532 C C . SER A 1 71 ? 49.572 -8.349 -30.870 1.00 51.69 71 SER A C 1
ATOM 534 O O . SER A 1 71 ? 48.458 -8.248 -30.356 1.00 51.69 71 SER A O 1
ATOM 536 N N . THR A 1 72 ? 50.566 -9.027 -30.306 1.00 54.28 72 THR A N 1
ATOM 537 C CA . THR A 1 72 ? 50.531 -9.839 -29.081 1.00 54.28 72 THR A CA 1
ATOM 538 C C . THR A 1 72 ? 50.432 -8.967 -27.827 1.00 54.28 72 THR A C 1
ATOM 540 O O . THR A 1 72 ? 51.255 -9.030 -26.920 1.00 54.28 72 THR A O 1
ATOM 543 N N . THR A 1 73 ? 49.426 -8.103 -27.763 1.00 57.84 73 THR A N 1
ATOM 544 C CA . THR A 1 73 ? 49.082 -7.372 -26.547 1.00 57.84 73 THR A CA 1
ATOM 545 C C . THR A 1 73 ? 48.068 -8.213 -25.779 1.00 57.84 73 THR A C 1
ATOM 547 O O . THR A 1 73 ? 47.042 -8.610 -26.330 1.00 57.84 73 THR A O 1
ATOM 550 N N . LEU A 1 74 ? 48.349 -8.525 -24.512 1.00 56.84 74 LEU A N 1
ATOM 551 C CA . LEU A 1 74 ? 47.379 -9.145 -23.606 1.00 56.84 74 LEU A CA 1
ATOM 552 C C . LEU A 1 74 ? 46.191 -8.189 -23.437 1.00 56.84 74 LEU A C 1
ATOM 554 O O . LEU A 1 74 ? 46.215 -7.291 -22.598 1.00 56.84 74 LEU A O 1
ATOM 558 N N . ILE A 1 75 ? 45.156 -8.347 -24.261 1.00 60.06 75 ILE A N 1
ATOM 559 C CA . ILE A 1 75 ? 43.928 -7.569 -24.117 1.00 60.06 75 ILE A CA 1
ATOM 560 C C . ILE A 1 75 ? 43.177 -8.136 -22.913 1.00 60.06 75 ILE A C 1
ATOM 562 O O . ILE A 1 75 ? 42.505 -9.165 -23.012 1.00 60.06 75 ILE A O 1
ATOM 566 N N . VAL A 1 76 ? 43.274 -7.455 -21.769 1.00 59.50 76 VAL A N 1
ATOM 567 C CA . VAL A 1 76 ? 42.388 -7.700 -20.627 1.00 59.50 76 VAL A CA 1
ATOM 568 C C . VAL A 1 76 ? 40.984 -7.260 -21.038 1.00 59.50 76 VAL A C 1
ATOM 570 O O . VAL A 1 76 ? 40.652 -6.075 -21.026 1.00 59.50 76 VAL A O 1
ATOM 573 N N . ARG A 1 77 ? 40.151 -8.219 -21.451 1.00 62.28 77 ARG A N 1
ATOM 574 C CA . ARG A 1 77 ? 38.747 -7.954 -21.778 1.00 62.28 77 ARG A CA 1
ATOM 575 C C . ARG A 1 77 ? 37.957 -7.821 -20.482 1.00 62.28 77 ARG A C 1
ATOM 577 O O . ARG A 1 77 ? 37.586 -8.819 -19.869 1.00 62.28 77 ARG A O 1
ATOM 584 N N . SER A 1 78 ? 37.720 -6.585 -20.056 1.00 69.69 78 SER A N 1
ATOM 585 C CA . SER A 1 78 ? 36.826 -6.319 -18.930 1.00 69.69 78 SER A CA 1
ATOM 586 C C . SER A 1 78 ? 35.371 -6.517 -19.352 1.00 69.69 78 SER A C 1
ATOM 588 O O . SER A 1 78 ? 34.981 -6.158 -20.465 1.00 69.69 78 SER A O 1
ATOM 590 N N . ARG A 1 79 ? 34.566 -7.094 -18.458 1.00 78.19 79 ARG A N 1
ATOM 591 C CA . ARG A 1 79 ? 33.124 -7.234 -18.658 1.00 78.19 79 ARG A CA 1
ATOM 592 C C . ARG A 1 79 ? 32.486 -5.844 -18.623 1.00 78.19 79 ARG A C 1
ATOM 594 O O . ARG A 1 79 ? 32.716 -5.082 -17.686 1.00 78.19 79 ARG A O 1
ATOM 601 N N . VAL A 1 80 ? 31.678 -5.530 -19.627 1.00 80.50 80 VAL A N 1
ATOM 602 C CA . VAL A 1 80 ? 30.938 -4.269 -19.721 1.00 80.50 80 VAL A CA 1
ATOM 603 C C . VAL A 1 80 ? 29.473 -4.551 -19.415 1.00 80.50 80 VAL A C 1
ATOM 605 O O . VAL A 1 80 ? 28.900 -5.510 -19.926 1.00 80.50 80 VAL A O 1
ATOM 608 N N . SER A 1 81 ? 28.863 -3.720 -18.572 1.00 82.88 81 SER A N 1
ATOM 609 C CA . SER A 1 81 ? 27.437 -3.811 -18.262 1.00 82.88 81 SER A CA 1
ATOM 610 C C . SER A 1 81 ? 26.691 -2.632 -18.872 1.00 82.88 81 SER A C 1
ATOM 612 O O . SER A 1 81 ? 27.018 -1.478 -18.599 1.00 82.88 81 SER A O 1
ATOM 614 N N . SER A 1 82 ? 25.672 -2.918 -19.673 1.00 82.94 82 SER A N 1
ATOM 615 C CA . SER A 1 82 ? 24.802 -1.929 -20.307 1.00 82.94 82 SER A CA 1
ATOM 616 C C . SER A 1 82 ? 23.355 -2.137 -19.858 1.00 82.94 82 SER A C 1
ATOM 618 O O . SER A 1 82 ? 22.962 -3.202 -19.379 1.00 82.94 82 SER A O 1
ATOM 620 N N . ARG A 1 83 ? 22.534 -1.089 -19.927 1.00 76.88 83 ARG A N 1
ATOM 621 C CA . ARG A 1 83 ? 21.122 -1.189 -19.542 1.00 76.88 83 ARG A CA 1
ATOM 622 C C . ARG A 1 83 ? 20.331 -1.779 -20.709 1.00 76.88 83 ARG A C 1
ATOM 624 O O . ARG A 1 83 ? 20.382 -1.211 -21.793 1.00 76.88 83 ARG A O 1
ATOM 631 N N . CYS A 1 84 ? 19.555 -2.844 -20.477 1.00 72.88 84 CYS A N 1
ATOM 632 C CA . CYS A 1 84 ? 18.813 -3.504 -21.561 1.00 72.88 84 CYS A CA 1
ATOM 633 C C . CYS A 1 84 ? 17.751 -2.593 -22.193 1.00 72.88 84 CYS A C 1
ATOM 635 O O . CYS A 1 84 ? 17.479 -2.717 -23.377 1.00 72.88 84 CYS A O 1
ATOM 637 N N . HIS A 1 85 ? 17.110 -1.730 -21.396 1.00 66.12 85 HIS A N 1
ATOM 638 C CA . HIS A 1 85 ? 16.018 -0.864 -21.848 1.00 66.12 85 HIS A CA 1
ATOM 639 C C . HIS A 1 85 ? 16.095 0.527 -21.195 1.00 66.12 85 HIS A C 1
ATOM 641 O O . HIS A 1 85 ? 16.371 0.631 -19.990 1.00 66.12 85 HIS A O 1
ATOM 647 N N . PRO A 1 86 ? 15.826 1.612 -21.942 1.00 59.94 86 PRO A N 1
ATOM 648 C CA . PRO A 1 86 ? 15.643 2.928 -21.357 1.00 59.94 86 PRO A CA 1
ATOM 649 C C . PRO A 1 86 ? 14.304 2.950 -20.605 1.00 59.94 86 PRO A C 1
ATOM 651 O O . PRO A 1 86 ? 13.242 2.849 -21.199 1.00 59.94 86 PRO A O 1
ATOM 654 N N . ASN A 1 87 ? 14.395 3.114 -19.284 1.00 60.41 87 ASN A N 1
ATOM 655 C CA . ASN A 1 87 ? 13.307 3.347 -18.327 1.00 60.41 87 ASN A CA 1
ATOM 656 C C . ASN A 1 87 ? 12.521 2.092 -17.910 1.00 60.41 87 ASN A C 1
ATOM 658 O O . ASN A 1 87 ? 11.754 1.516 -18.671 1.00 60.41 87 ASN A O 1
ATOM 662 N N . GLY A 1 88 ? 12.675 1.697 -16.639 1.00 60.44 88 GLY A N 1
ATOM 663 C CA . GLY A 1 88 ? 11.700 0.819 -15.997 1.00 60.44 88 GLY A CA 1
ATOM 664 C C . GLY A 1 88 ? 10.383 1.582 -15.888 1.00 60.44 88 GLY A C 1
ATOM 665 O O . GLY A 1 88 ? 10.348 2.635 -15.250 1.00 60.44 88 GLY A O 1
ATOM 666 N N . ALA A 1 89 ? 9.336 1.099 -16.557 1.00 70.75 89 ALA A N 1
ATOM 667 C CA . ALA A 1 89 ? 8.009 1.690 -16.462 1.00 70.75 89 ALA A CA 1
ATOM 668 C C . ALA A 1 89 ? 7.500 1.572 -15.019 1.00 70.75 89 ALA A C 1
ATOM 670 O O . ALA A 1 89 ? 7.690 0.544 -14.366 1.00 70.75 89 ALA A O 1
ATOM 671 N N . HIS A 1 90 ? 6.867 2.630 -14.512 1.00 82.31 90 HIS A N 1
ATOM 672 C CA . HIS A 1 90 ? 6.182 2.564 -13.229 1.00 82.31 90 HIS A CA 1
ATOM 673 C C . HIS A 1 90 ? 5.031 1.557 -13.344 1.00 82.31 90 HIS A C 1
ATOM 675 O O . HIS A 1 90 ? 4.127 1.743 -14.155 1.00 82.31 90 HIS A O 1
ATOM 681 N N . THR A 1 91 ? 5.095 0.474 -12.571 1.00 84.88 91 THR A N 1
ATOM 682 C CA . THR A 1 91 ? 4.065 -0.572 -12.584 1.00 84.88 91 THR A CA 1
ATOM 683 C C . THR A 1 91 ? 2.886 -0.198 -11.694 1.00 84.88 91 THR A C 1
ATOM 685 O O . THR A 1 91 ? 1.742 -0.441 -12.063 1.00 84.88 91 THR A O 1
ATOM 688 N N . GLY A 1 92 ? 3.156 0.420 -10.544 1.00 92.12 92 GLY A N 1
ATOM 689 C CA . GLY A 1 92 ? 2.154 0.886 -9.597 1.00 92.12 92 GLY A CA 1
ATOM 690 C C . GLY A 1 92 ? 2.725 1.043 -8.190 1.00 92.12 92 GLY A C 1
ATOM 691 O O . GLY A 1 92 ? 3.935 0.956 -7.959 1.00 92.12 92 GLY A O 1
ATOM 692 N N . TYR A 1 93 ? 1.826 1.247 -7.239 1.00 94.88 93 TYR A N 1
ATOM 693 C CA . TYR A 1 93 ? 2.107 1.422 -5.8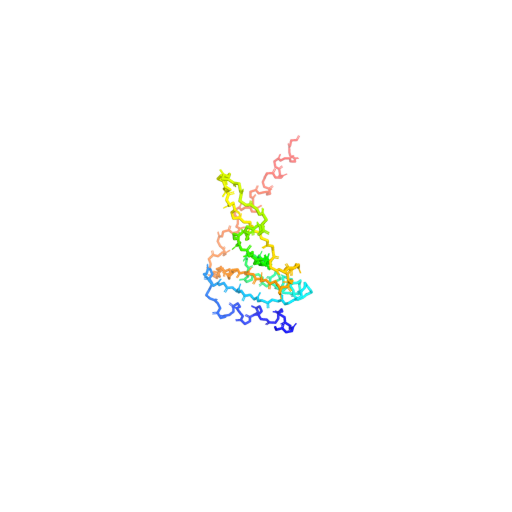23 1.00 94.88 93 TYR A CA 1
ATOM 694 C C . TYR A 1 93 ? 1.621 0.218 -5.023 1.00 94.88 93 TYR A C 1
ATOM 696 O O . TYR A 1 93 ? 0.620 -0.409 -5.361 1.00 94.88 93 TYR A O 1
ATOM 704 N N . ILE A 1 94 ? 2.297 -0.074 -3.921 1.00 95.94 94 ILE A N 1
ATOM 705 C CA . ILE A 1 94 ? 1.865 -1.047 -2.923 1.00 95.94 94 ILE A CA 1
ATOM 706 C C . ILE A 1 94 ? 1.610 -0.282 -1.632 1.00 95.94 94 ILE A C 1
ATOM 708 O O . ILE A 1 94 ? 2.527 0.317 -1.071 1.00 95.94 94 ILE A O 1
ATOM 712 N N . VAL A 1 95 ? 0.370 -0.308 -1.156 1.00 97.12 95 VAL A N 1
ATOM 713 C CA . VAL A 1 95 ? -0.007 0.247 0.145 1.00 97.12 95 VAL A CA 1
ATOM 714 C C . VAL A 1 95 ? -0.066 -0.891 1.150 1.00 97.12 95 VAL A C 1
ATOM 716 O O . VAL A 1 95 ? -0.773 -1.876 0.932 1.00 97.12 95 VAL A O 1
ATOM 719 N N . VAL A 1 96 ? 0.677 -0.753 2.243 1.00 97.44 96 VAL A N 1
ATOM 720 C CA . VAL A 1 96 ? 0.732 -1.722 3.338 1.00 97.44 96 VAL A CA 1
ATOM 721 C C . VAL A 1 96 ? 0.255 -1.055 4.619 1.00 97.44 96 VAL A C 1
ATOM 723 O O . VAL A 1 96 ? 0.676 0.056 4.928 1.00 97.44 96 VAL A O 1
ATOM 726 N N . ALA A 1 97 ? -0.606 -1.723 5.379 1.00 97.19 97 ALA A N 1
ATOM 727 C CA . ALA A 1 97 ? -1.053 -1.252 6.685 1.00 97.19 97 ALA A CA 1
ATOM 728 C C . ALA A 1 97 ? -1.259 -2.426 7.645 1.00 97.19 97 ALA A C 1
ATOM 730 O O . ALA A 1 97 ? -1.716 -3.498 7.245 1.00 97.19 97 ALA A O 1
ATOM 731 N N . ARG A 1 98 ? -0.935 -2.238 8.925 1.00 96.56 98 ARG A N 1
ATOM 732 C CA . ARG A 1 98 ? -1.096 -3.275 9.953 1.00 96.56 98 ARG A CA 1
ATOM 733 C C . ARG A 1 98 ? -2.423 -3.115 10.669 1.00 96.56 98 ARG A C 1
ATOM 735 O O . ARG A 1 98 ? -2.812 -2.000 11.000 1.00 96.56 98 ARG A O 1
ATOM 742 N N . ARG A 1 99 ? -3.108 -4.223 10.937 1.00 95.44 99 ARG A N 1
ATOM 743 C CA . ARG A 1 99 ? -4.352 -4.242 11.706 1.00 95.44 99 ARG A CA 1
ATOM 744 C C . ARG A 1 99 ? -4.035 -3.937 13.165 1.00 95.44 99 ARG A C 1
ATOM 746 O O . ARG A 1 99 ? -3.305 -4.680 13.819 1.00 95.44 99 ARG A O 1
ATOM 753 N N . GLN A 1 100 ? -4.615 -2.865 13.684 1.00 91.88 100 GLN A N 1
ATOM 754 C CA . GLN A 1 100 ? -4.492 -2.480 15.084 1.00 91.88 100 GLN A CA 1
ATOM 755 C C . GLN A 1 100 ? -5.030 -3.586 16.000 1.00 91.88 100 GLN A C 1
ATOM 757 O O . GLN A 1 100 ? -6.031 -4.234 15.689 1.00 91.88 100 GLN A O 1
ATOM 762 N N . ALA A 1 101 ? -4.349 -3.837 17.117 1.00 86.31 101 ALA A N 1
ATOM 763 C CA . ALA A 1 101 ? -4.886 -4.701 18.160 1.00 86.31 101 ALA A CA 1
ATOM 764 C C . ALA A 1 101 ? -6.151 -4.049 18.731 1.00 86.31 101 ALA A C 1
ATOM 766 O O . ALA A 1 101 ? -6.161 -2.846 18.988 1.00 86.31 101 ALA A O 1
ATOM 767 N N . SER A 1 102 ? -7.226 -4.822 18.884 1.00 70.50 102 SER A N 1
ATOM 768 C CA . SER A 1 102 ? -8.441 -4.307 19.508 1.00 70.50 102 SER A CA 1
ATOM 769 C C . SER A 1 102 ? -8.143 -3.997 20.973 1.00 70.50 102 SER A C 1
ATOM 771 O O . SER A 1 102 ? -7.753 -4.892 21.722 1.00 70.50 102 SER A O 1
ATOM 773 N N . LEU A 1 103 ? -8.315 -2.740 21.376 1.00 57.50 103 LEU A N 1
ATOM 774 C CA . LEU A 1 103 ? -8.382 -2.330 22.777 1.00 57.50 103 LEU A CA 1
ATOM 775 C C . LEU A 1 103 ? -9.819 -2.529 23.275 1.00 57.50 103 LEU A C 1
ATOM 777 O O . LEU A 1 103 ? -10.469 -1.584 23.707 1.00 57.50 103 LEU A O 1
ATOM 781 N N . GLU A 1 104 ? -10.373 -3.737 23.179 1.00 53.53 104 GLU A N 1
ATOM 782 C CA . GLU A 1 104 ? -11.691 -3.982 23.767 1.00 53.53 104 GLU A CA 1
ATOM 783 C C . GLU A 1 104 ? -11.567 -4.377 25.248 1.00 53.53 104 GLU A C 1
ATOM 785 O O . GLU A 1 104 ? -10.972 -5.388 25.613 1.00 53.53 104 GLU A O 1
ATOM 790 N N . ALA A 1 105 ? -12.160 -3.516 26.087 1.00 46.28 105 ALA A N 1
ATOM 791 C CA . ALA A 1 105 ? -12.608 -3.740 27.466 1.00 46.28 105 ALA A CA 1
ATOM 792 C C . ALA A 1 105 ? -11.598 -3.714 28.637 1.00 46.28 105 ALA A C 1
ATOM 794 O O . ALA A 1 105 ? -11.942 -4.169 29.724 1.00 46.28 105 ALA A O 1
ATOM 795 N N . SER A 1 106 ? -10.405 -3.122 28.502 1.00 40.91 106 SER A N 1
ATOM 796 C CA . SER A 1 106 ? -9.542 -2.826 29.679 1.00 40.91 106 SER A CA 1
ATOM 797 C C . SER A 1 106 ? -9.237 -1.335 29.904 1.00 40.91 106 SER A C 1
ATOM 799 O O . SER A 1 106 ? -8.695 -0.959 30.944 1.00 40.91 106 SER A O 1
ATOM 801 N N . GLU A 1 107 ? -9.620 -0.454 28.977 1.00 42.56 107 GLU A N 1
ATOM 802 C CA . GLU A 1 107 ? -9.238 0.969 29.001 1.00 42.56 107 GLU A CA 1
ATOM 803 C C . GLU A 1 107 ? -10.265 1.925 29.625 1.00 42.56 107 GLU A C 1
ATOM 805 O O . GLU A 1 107 ? -10.133 3.142 29.524 1.00 42.56 107 GLU A O 1
ATOM 810 N N . THR A 1 108 ? -11.221 1.416 30.404 1.00 46.31 108 THR A N 1
ATOM 811 C CA . THR A 1 108 ? -11.919 2.258 31.396 1.00 46.31 108 THR A CA 1
ATOM 812 C C . THR A 1 108 ? -11.056 2.524 32.640 1.00 46.31 108 THR A C 1
ATOM 814 O O . THR A 1 108 ? -11.482 3.252 33.531 1.00 46.31 108 THR A O 1
ATOM 817 N N . ARG A 1 109 ? -9.841 1.952 32.743 1.00 45.91 109 ARG A N 1
ATOM 818 C CA . ARG A 1 109 ? -8.990 2.075 33.945 1.00 45.91 109 ARG A CA 1
ATOM 819 C C . ARG A 1 109 ? -7.682 2.856 33.782 1.00 45.91 109 ARG A C 1
ATOM 821 O O . ARG A 1 109 ? -7.068 3.160 34.798 1.00 45.91 109 ARG A O 1
ATOM 828 N N . LEU A 1 110 ? -7.259 3.234 32.570 1.00 46.62 110 LEU A N 1
ATOM 829 C CA . LEU A 1 110 ? -5.935 3.861 32.365 1.00 46.62 110 LEU A CA 1
ATOM 830 C C . LEU A 1 110 ? -5.951 5.300 31.823 1.00 46.62 110 LEU A C 1
ATOM 832 O O . LEU A 1 110 ? -4.906 5.944 31.781 1.00 46.62 110 LEU A O 1
ATOM 836 N N . SER A 1 111 ? -7.114 5.870 31.508 1.00 44.97 111 SER A N 1
ATOM 837 C CA . SER A 1 111 ? -7.232 7.252 31.007 1.00 44.97 111 SER A CA 1
ATOM 838 C C . SER A 1 111 ? -7.331 8.334 32.103 1.00 44.97 111 SER A C 1
ATOM 840 O O . SER A 1 111 ? -7.404 9.524 31.796 1.00 44.97 111 SER A O 1
ATOM 842 N N . VAL A 1 112 ? -7.260 7.968 33.390 1.00 49.69 112 VAL A N 1
ATOM 843 C CA . VAL A 1 112 ? -7.460 8.906 34.518 1.00 49.69 112 VAL A CA 1
ATOM 844 C C . VAL A 1 112 ? -6.181 9.576 35.090 1.00 49.69 112 VAL A C 1
ATOM 846 O O . VAL A 1 112 ? -6.298 10.713 35.565 1.00 49.69 112 VAL A O 1
ATOM 849 N N . PRO A 1 113 ? -4.939 9.039 35.016 1.00 49.41 113 PRO A N 1
ATOM 850 C CA . PRO A 1 113 ? -3.796 9.743 35.610 1.00 49.41 113 PRO A CA 1
ATOM 851 C C . PRO A 1 113 ? -3.134 10.776 34.682 1.00 49.41 113 PRO A C 1
ATOM 853 O O . PRO A 1 113 ? -2.594 11.770 35.160 1.00 49.41 113 PRO A O 1
ATOM 856 N N . ILE A 1 114 ? -3.188 10.608 33.355 1.00 50.12 114 ILE A N 1
ATOM 857 C CA . ILE A 1 114 ? -2.406 11.465 32.436 1.00 50.12 114 ILE A CA 1
ATOM 858 C C . ILE A 1 114 ? -3.066 12.844 32.240 1.00 50.12 114 ILE A C 1
ATOM 860 O O . ILE A 1 114 ? -2.383 13.870 32.170 1.00 50.12 114 ILE A O 1
ATOM 864 N N . ILE A 1 115 ? -4.402 12.909 32.233 1.00 51.47 115 ILE A N 1
ATOM 865 C CA . ILE A 1 115 ? -5.131 14.185 32.122 1.00 51.47 115 ILE A CA 1
ATOM 866 C C . ILE A 1 115 ? -5.052 14.982 33.438 1.00 51.47 115 ILE A C 1
ATOM 868 O O . ILE A 1 115 ? -4.938 16.212 33.407 1.00 51.47 115 ILE A O 1
ATOM 872 N N . SER A 1 116 ? -5.065 14.310 34.595 1.00 55.53 116 SER A N 1
ATOM 873 C CA . SER A 1 116 ? -4.945 14.973 35.903 1.00 55.53 116 SER A CA 1
ATOM 874 C C . SER A 1 116 ? -3.526 15.497 36.163 1.00 55.53 116 SER A C 1
ATOM 876 O O . SER A 1 116 ? -3.382 16.605 36.687 1.00 55.53 116 SER A O 1
ATOM 878 N N . TRP A 1 117 ? -2.490 14.793 35.692 1.00 51.25 117 TRP A N 1
ATOM 879 C CA . TRP A 1 117 ? -1.096 15.249 35.769 1.00 51.25 117 TRP A CA 1
ATOM 880 C C . TRP A 1 117 ? -0.856 16.549 34.984 1.00 51.25 117 TRP A C 1
ATOM 882 O O . TRP A 1 117 ? -0.320 17.522 35.518 1.00 51.25 117 TRP A O 1
ATOM 892 N N . ASN A 1 118 ? -1.359 16.630 33.748 1.00 53.66 118 ASN A N 1
ATOM 893 C CA . ASN A 1 118 ? -1.208 17.829 32.916 1.00 53.66 118 ASN A CA 1
ATOM 894 C C . ASN A 1 118 ? -2.013 19.035 33.427 1.00 53.66 118 ASN A C 1
ATOM 896 O O . ASN A 1 118 ? -1.599 20.180 33.229 1.00 53.66 118 ASN A O 1
ATOM 900 N N . LYS A 1 119 ? -3.143 18.814 34.114 1.00 55.59 119 LYS A N 1
ATOM 901 C CA . LYS A 1 119 ? -3.875 19.904 34.782 1.00 55.59 119 LYS A CA 1
ATOM 902 C C . LYS A 1 119 ? -3.117 20.437 35.999 1.00 55.59 119 LYS A C 1
ATOM 904 O O . LYS A 1 119 ? -3.098 21.652 36.188 1.00 55.59 119 LYS A O 1
ATOM 909 N N . ARG A 1 120 ? -2.464 19.566 36.777 1.00 56.28 120 ARG A N 1
ATOM 910 C CA . ARG A 1 120 ? -1.696 19.960 37.970 1.00 56.28 120 ARG A CA 1
ATOM 911 C C . ARG A 1 120 ? -0.478 20.811 37.611 1.00 56.28 120 ARG A C 1
ATOM 913 O O . ARG A 1 120 ? -0.332 21.903 38.152 1.00 56.28 120 ARG A O 1
ATOM 920 N N . ILE A 1 121 ? 0.294 20.393 36.604 1.00 59.44 121 ILE A N 1
ATOM 921 C CA . ILE A 1 121 ? 1.445 21.164 36.098 1.00 59.44 121 ILE A CA 1
ATOM 922 C C . ILE A 1 121 ? 1.010 22.550 35.595 1.00 59.44 121 ILE A C 1
ATOM 924 O O . ILE A 1 121 ? 1.654 23.555 35.889 1.00 59.44 121 ILE A O 1
ATOM 928 N N . ARG A 1 122 ? -0.123 22.642 34.883 1.00 56.41 122 ARG A N 1
ATOM 929 C CA . ARG A 1 122 ? -0.645 23.936 34.402 1.00 56.41 122 ARG A CA 1
ATOM 930 C C . ARG A 1 122 ? -1.149 24.846 35.522 1.00 56.41 122 ARG A C 1
ATOM 932 O O . ARG A 1 122 ? -1.137 26.060 35.348 1.00 56.41 122 ARG A O 1
ATOM 939 N N . GLN A 1 123 ? -1.625 24.291 36.635 1.00 63.16 123 GLN A N 1
ATOM 940 C CA . GLN A 1 123 ? -2.051 25.086 37.788 1.00 63.16 123 GLN A CA 1
ATOM 941 C C . GLN A 1 123 ? -0.859 25.582 38.612 1.00 63.16 123 GLN A C 1
ATOM 943 O O . GLN A 1 123 ? -0.881 26.725 39.060 1.00 63.16 123 GLN A O 1
ATOM 948 N N . GLU A 1 124 ? 0.194 24.777 38.760 1.00 64.38 124 GLU A N 1
ATOM 949 C CA . GLU A 1 124 ? 1.428 25.190 39.443 1.00 64.38 124 GLU A CA 1
ATOM 950 C C . GLU A 1 124 ? 2.202 26.251 38.650 1.00 64.38 124 GLU A C 1
ATOM 952 O O . GLU A 1 124 ? 2.686 27.216 39.236 1.00 64.38 124 GLU A O 1
ATOM 957 N N . ALA A 1 125 ? 2.222 26.154 37.317 1.00 59.03 125 ALA A N 1
ATOM 958 C CA . ALA A 1 125 ? 2.837 27.160 36.448 1.00 59.03 125 ALA A CA 1
ATOM 959 C C . ALA A 1 125 ? 2.099 28.515 36.425 1.00 59.03 125 ALA A C 1
ATOM 961 O O . ALA A 1 125 ? 2.662 29.500 35.968 1.00 59.03 125 ALA A O 1
ATOM 962 N N . ARG A 1 126 ? 0.843 28.577 36.892 1.00 59.59 126 ARG A N 1
ATOM 963 C CA . ARG A 1 126 ? 0.044 29.818 36.975 1.00 59.59 126 ARG A CA 1
ATOM 964 C C . ARG A 1 126 ? 0.087 30.488 38.352 1.00 59.59 126 ARG A C 1
ATOM 966 O O . ARG A 1 126 ? -0.527 31.535 38.526 1.00 59.59 126 ARG A O 1
ATOM 973 N N . ARG A 1 127 ? 0.728 29.856 39.340 1.00 59.03 127 ARG A N 1
ATOM 974 C CA . ARG A 1 127 ? 0.849 30.356 40.723 1.00 59.03 127 ARG A CA 1
ATOM 975 C C . ARG A 1 127 ? 2.253 30.876 41.058 1.00 59.03 127 ARG A C 1
ATOM 977 O O . ARG A 1 127 ? 2.493 31.235 42.207 1.00 59.03 127 ARG A O 1
ATOM 984 N N . ARG A 1 128 ? 3.160 30.884 40.084 1.00 49.56 128 ARG A N 1
ATOM 985 C CA . ARG A 1 128 ? 4.450 31.581 40.120 1.00 49.56 128 ARG A CA 1
ATOM 986 C C . ARG A 1 128 ? 4.380 32.754 39.158 1.00 49.56 128 ARG A C 1
ATOM 988 O O . ARG A 1 128 ? 5.027 33.770 39.467 1.00 49.56 128 ARG A O 1
#

InterPro domains:
  IPR014816 tRNA (1-methyladenosine) methyltransferase catalytic subunit Gcd14 [PS51620] (1-100)
  IPR029063 S-adenosyl-L-methionine-dependent methyltransferase superfamily [G3DSA:3.40.50.150] (1-116)
  IPR029063 S-adenosyl-L-methionine-dependent methyltransferase superfamily [SSF53335] (1-99)